Protein AF-A0A8J2H5A9-F1 (afdb_monomer_lite)

Secondary structure (DSSP, 8-state):
-HHHHHHHHHHSS------TTSTTHHHHHHHHHHTTHHHHH-HHHH--SS---HHHHHHHHHHHHHHHHHHHHHHHHHH--SGGGHHHHHHHHHHHHHHHHH-TT--SSHHHHHHHHHHHHHHHGGGG-TTSS--HHHHHHHHSTTTTTTTGGGS-HHHHHHHHHHHH-

Sequence (169 aa):
PKKYESLKIYLGISLKRPIVTRWNSTFDCISQLLTVQDKLLDNNELKLPKAFNSSDIQFLKEFVRCSKPLACAIDRLQADKSYYGVLPTLISLKYDLKNFIADEIVVDCKPLAEAIIKGVDERFQKLFDPSQLDADPFIAAISHPQFKGRWLTSFTEEEQKLVHQRFSE

InterPro domains:
  IPR012337 Ribonuclease H-like superfamily [SSF53098] (9-156)

Organism: Cotesia congregata (NCBI:txid51543)

Radius of gyration: 20.7 Å; chains: 1; bounding box: 42×36×61 Å

Foldseek 3Di:
DVLQVLVCVQQVHRQQDQDPVQPCSVLVRLVVVLVSVVVQQVCPSVVDPDGDDPVNSVVSVLVNQLCVLVSVLVVVPVVDPDLQCNLVSLLSSLVSLVVSLVDPVRDDCNVVSVVVNVVSCVVCVVVPDCPDPPNVNLLSNCPDPVRNCPSVVVDDPVSVVSSVVVNVD

pLDDT: mean 84.58, std 10.14, range [50.16, 97.06]

Structure (mmCIF, N/CA/C/O backbone):
data_AF-A0A8J2H5A9-F1
#
_entry.id   AF-A0A8J2H5A9-F1
#
loop_
_atom_site.group_PDB
_atom_site.id
_atom_site.type_symbol
_atom_site.label_atom_id
_atom_site.label_alt_id
_atom_site.label_comp_id
_atom_site.label_asym_id
_atom_site.label_entity_id
_atom_site.label_seq_id
_atom_site.pdbx_PDB_ins_code
_atom_site.Cartn_x
_atom_site.Cartn_y
_atom_site.Cartn_z
_atom_site.occupancy
_atom_site.B_iso_or_equiv
_atom_site.auth_seq_id
_atom_site.auth_comp_id
_atom_site.auth_asym_id
_atom_site.auth_atom_id
_atom_site.pdbx_PDB_model_num
ATOM 1 N N . PRO A 1 1 ? -9.240 -14.018 28.480 1.00 52.72 1 PRO A N 1
ATOM 2 C CA . PRO A 1 1 ? -10.475 -14.686 27.992 1.00 52.72 1 PRO A CA 1
ATOM 3 C C . PRO A 1 1 ? -11.717 -13.782 28.077 1.00 52.72 1 PRO A C 1
A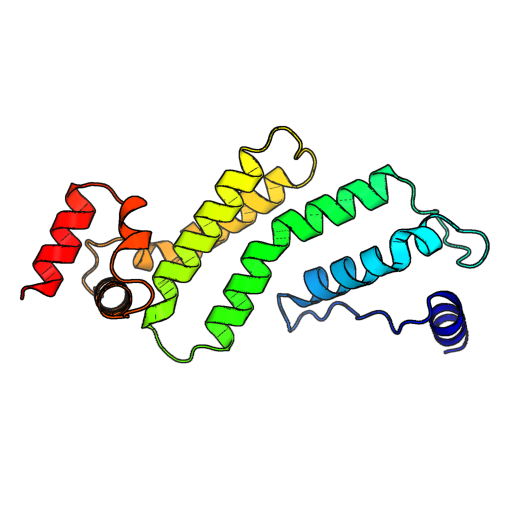TOM 5 O O . PRO A 1 1 ? -12.152 -13.304 27.038 1.00 52.72 1 PRO A O 1
ATOM 8 N N . LYS A 1 2 ? -12.191 -13.425 29.285 1.00 64.44 2 LYS A N 1
ATOM 9 C CA . LYS A 1 2 ? -13.439 -12.654 29.479 1.00 64.44 2 LYS A CA 1
ATOM 10 C C . LYS A 1 2 ? -13.484 -11.306 28.739 1.00 64.44 2 LYS A C 1
ATOM 12 O O . LYS A 1 2 ? -14.451 -11.022 28.054 1.00 64.44 2 LYS A O 1
ATOM 17 N N . LYS A 1 3 ? -12.402 -10.513 28.784 1.00 74.62 3 LYS A N 1
ATOM 18 C CA . LYS A 1 3 ? -12.337 -9.210 28.085 1.00 74.62 3 LYS A CA 1
ATOM 19 C C . LYS A 1 3 ? -12.454 -9.320 26.559 1.00 74.62 3 LYS A C 1
ATOM 21 O O . LYS A 1 3 ? -13.048 -8.454 25.936 1.00 74.62 3 LYS A O 1
ATOM 26 N N . TYR A 1 4 ? -11.886 -10.368 25.958 1.00 77.56 4 TYR A N 1
ATOM 27 C CA . TYR A 1 4 ? -11.934 -10.566 24.505 1.00 77.56 4 TYR A CA 1
ATOM 28 C C . TYR A 1 4 ? -13.331 -10.989 24.040 1.00 77.56 4 TYR A C 1
ATOM 30 O O . TYR A 1 4 ? -13.800 -10.513 23.014 1.00 77.56 4 TYR A O 1
ATOM 38 N N . GLU A 1 5 ? -14.012 -11.836 24.811 1.00 81.56 5 GLU A N 1
ATOM 39 C CA . GLU A 1 5 ? -15.396 -12.227 24.529 1.00 81.56 5 GLU A CA 1
ATOM 40 C C . GLU A 1 5 ? -16.353 -11.042 24.667 1.00 81.56 5 GLU A C 1
ATOM 42 O O . GLU A 1 5 ? -17.144 -10.806 23.760 1.00 81.56 5 GLU A O 1
ATOM 47 N N . SER A 1 6 ? -16.219 -10.236 25.727 1.00 81.69 6 SER A N 1
ATOM 48 C CA . SER A 1 6 ? -16.986 -8.991 25.878 1.00 81.69 6 SER A CA 1
ATOM 49 C C . SER A 1 6 ? -16.751 -8.030 24.710 1.00 81.69 6 SER A C 1
ATOM 51 O O . SER A 1 6 ? -17.704 -7.492 24.154 1.00 81.69 6 SER A O 1
ATOM 53 N N . LEU A 1 7 ? -15.494 -7.871 24.281 1.00 83.06 7 LEU A N 1
ATOM 54 C CA . LEU A 1 7 ? -15.140 -7.044 23.127 1.00 83.06 7 LEU A CA 1
ATOM 55 C C . LEU A 1 7 ? -15.763 -7.579 21.829 1.00 83.06 7 LEU A C 1
ATOM 57 O O . LEU A 1 7 ? -16.298 -6.812 21.036 1.00 83.06 7 LEU A O 1
ATOM 61 N N . LYS A 1 8 ? -15.721 -8.898 21.614 1.00 85.75 8 LYS A N 1
ATOM 62 C CA . LYS A 1 8 ? -16.319 -9.553 20.444 1.00 85.75 8 LYS A CA 1
ATOM 63 C C . LYS A 1 8 ? -17.838 -9.372 20.412 1.00 85.75 8 LYS A C 1
ATOM 65 O O . LYS A 1 8 ? -18.381 -9.116 19.343 1.00 85.75 8 LYS A O 1
ATOM 70 N N . ILE A 1 9 ? -18.508 -9.484 21.562 1.00 85.50 9 ILE A N 1
ATOM 71 C CA . ILE A 1 9 ? -19.954 -9.253 21.695 1.00 85.50 9 ILE A CA 1
ATOM 72 C C . ILE A 1 9 ? -20.289 -7.801 21.348 1.00 85.50 9 ILE A C 1
ATOM 74 O O . ILE A 1 9 ? -21.148 -7.560 20.506 1.00 85.50 9 ILE A O 1
ATOM 78 N N . TYR A 1 10 ? -19.571 -6.842 21.936 1.00 85.25 10 TYR A N 1
ATOM 79 C CA . TYR A 1 10 ? -19.812 -5.420 21.702 1.00 85.25 10 TYR A CA 1
ATOM 80 C C . TYR A 1 10 ? -19.548 -5.010 20.245 1.00 85.25 10 TYR A C 1
ATOM 82 O O . TYR A 1 10 ? -20.386 -4.381 19.593 1.00 85.25 10 TYR A O 1
ATOM 90 N N . LEU A 1 11 ? -18.405 -5.411 19.682 1.00 85.25 11 LEU A N 1
ATOM 91 C CA . LEU A 1 11 ? -18.038 -5.063 18.309 1.00 85.25 11 LEU A CA 1
ATOM 92 C C . LEU A 1 11 ? -18.872 -5.828 17.273 1.00 85.25 11 LEU A C 1
ATOM 94 O O . LEU A 1 11 ? -19.095 -5.310 16.181 1.00 85.25 11 LEU A O 1
ATOM 98 N N . GLY A 1 12 ? -19.389 -7.011 17.615 1.00 85.62 12 GLY A N 1
ATOM 99 C CA . GLY A 1 12 ? -20.111 -7.896 16.694 1.00 85.62 12 GLY A CA 1
ATOM 100 C C . GLY A 1 12 ? -19.193 -8.618 15.702 1.00 85.62 12 GLY A C 1
ATOM 101 O O . GLY A 1 12 ? -19.667 -9.336 14.826 1.00 85.62 12 GLY A O 1
ATOM 102 N N . ILE A 1 13 ? -17.876 -8.447 15.838 1.00 87.00 13 ILE A N 1
ATOM 103 C CA . ILE A 1 13 ? -16.857 -9.035 14.971 1.00 87.00 13 ILE A CA 1
ATOM 104 C C . ILE A 1 13 ? -15.695 -9.580 15.797 1.00 87.00 13 ILE A C 1
ATOM 106 O O . ILE A 1 13 ? -15.375 -9.091 16.881 1.00 87.00 13 ILE A O 1
ATOM 110 N N . SER A 1 14 ? -15.019 -10.592 15.255 1.00 87.88 14 SER A N 1
ATOM 111 C CA . SER A 1 14 ? -13.714 -11.005 15.763 1.00 87.88 14 SER A CA 1
ATOM 112 C C . SER A 1 14 ? -12.636 -10.161 15.097 1.00 87.88 14 SER A C 1
ATOM 114 O O . SER A 1 14 ? -12.380 -10.335 13.904 1.00 87.88 14 SER A O 1
ATOM 116 N N . LEU A 1 15 ? -11.997 -9.280 15.869 1.00 85.81 15 LEU A N 1
ATOM 117 C CA . LEU A 1 15 ? -10.865 -8.497 15.380 1.00 85.81 15 LEU A CA 1
ATOM 118 C C . LEU A 1 15 ? -9.716 -9.418 14.948 1.00 85.81 15 LEU A C 1
ATOM 120 O O . LEU A 1 15 ? -9.271 -10.286 15.710 1.00 85.81 15 LEU A O 1
ATOM 124 N N . LYS A 1 16 ? -9.234 -9.203 13.725 1.00 87.12 16 LYS A N 1
ATOM 125 C CA . LYS A 1 16 ? -7.987 -9.748 13.202 1.00 87.12 16 LYS A CA 1
ATOM 126 C C . LYS A 1 16 ? -6.842 -9.233 14.067 1.00 87.12 16 LYS A C 1
ATOM 128 O O . LYS A 1 16 ? -6.886 -8.122 14.590 1.00 87.12 16 LYS A O 1
ATOM 133 N N . ARG A 1 17 ? -5.810 -10.056 14.224 1.00 85.81 17 ARG A N 1
ATOM 134 C CA . ARG A 1 17 ? -4.586 -9.667 14.924 1.00 85.81 17 ARG A CA 1
ATOM 135 C C . ARG A 1 17 ? -3.462 -9.525 13.908 1.00 85.81 17 ARG A C 1
ATOM 137 O O . ARG A 1 17 ? -3.358 -10.393 13.038 1.00 85.81 17 ARG A O 1
ATOM 144 N N . PRO A 1 18 ? -2.630 -8.478 14.013 1.00 84.94 18 PRO A N 1
ATOM 145 C CA . PRO A 1 18 ? -1.435 -8.398 13.195 1.00 84.94 18 PRO A CA 1
ATOM 146 C C . PRO A 1 18 ? -0.535 -9.593 13.530 1.00 84.94 18 PRO A C 1
ATOM 148 O O . PRO A 1 18 ? -0.362 -9.951 14.698 1.00 84.94 18 PRO A O 1
ATOM 151 N N . ILE A 1 19 ? 0.007 -10.227 12.496 1.00 85.50 19 ILE A N 1
ATOM 152 C CA . ILE A 1 19 ? 0.942 -11.346 12.605 1.00 85.50 19 ILE A CA 1
ATOM 153 C C . ILE A 1 19 ? 2.217 -10.992 11.845 1.00 85.50 19 ILE A C 1
ATOM 155 O O . ILE A 1 19 ? 2.182 -10.605 10.680 1.00 85.50 19 ILE A O 1
ATOM 159 N N . VAL A 1 20 ? 3.365 -11.151 12.501 1.00 74.12 20 VAL A N 1
ATOM 160 C CA . VAL A 1 20 ? 4.670 -10.750 11.943 1.00 74.12 20 VAL A CA 1
ATOM 161 C C . VAL A 1 20 ? 4.992 -11.505 10.646 1.00 74.12 20 VAL A C 1
ATOM 163 O O . VAL A 1 20 ? 5.621 -10.968 9.742 1.00 74.12 20 VAL A O 1
ATOM 166 N N . THR A 1 21 ? 4.511 -12.743 10.523 1.00 73.38 21 THR A N 1
ATOM 167 C CA . THR A 1 21 ? 4.784 -13.628 9.384 1.00 73.38 21 THR A CA 1
ATOM 168 C C . THR A 1 21 ? 3.986 -13.298 8.123 1.00 73.38 21 THR A C 1
ATOM 170 O O . THR A 1 21 ? 4.291 -13.842 7.065 1.00 73.38 21 THR A O 1
ATOM 173 N N . ARG A 1 22 ? 2.982 -12.411 8.195 1.00 78.25 22 ARG A N 1
ATOM 174 C CA . ARG A 1 22 ? 2.165 -12.015 7.040 1.00 78.25 22 ARG A CA 1
ATOM 175 C C . ARG A 1 22 ? 2.184 -10.499 6.889 1.00 78.25 22 ARG A C 1
ATOM 177 O O . ARG A 1 22 ? 1.581 -9.776 7.681 1.00 78.25 22 ARG A O 1
ATOM 184 N N . TRP A 1 23 ? 2.871 -10.026 5.855 1.00 74.88 23 TRP A N 1
ATOM 185 C CA . TRP A 1 23 ? 3.206 -8.610 5.676 1.00 74.88 23 TRP A CA 1
ATOM 186 C C . TRP A 1 23 ? 1.987 -7.686 5.526 1.00 74.88 23 TRP A C 1
ATOM 188 O O . TRP A 1 23 ? 2.058 -6.531 5.933 1.00 74.88 23 TRP A O 1
ATOM 198 N N . ASN A 1 24 ? 0.848 -8.182 5.025 1.00 85.94 24 ASN A N 1
ATOM 199 C CA . ASN A 1 24 ? -0.401 -7.411 4.933 1.00 85.94 24 ASN A CA 1
ATOM 200 C C . ASN A 1 24 ? -1.315 -7.521 6.171 1.00 85.94 24 ASN A C 1
ATOM 202 O O . ASN A 1 24 ? -2.393 -6.930 6.189 1.00 85.94 24 ASN A O 1
ATOM 206 N N . SER A 1 25 ? -0.895 -8.209 7.239 1.00 89.38 25 SER A N 1
ATOM 207 C CA . SER A 1 25 ? -1.748 -8.446 8.415 1.00 89.38 25 SER A CA 1
ATOM 208 C C . SER A 1 25 ? -2.116 -7.176 9.193 1.00 89.38 25 SER A C 1
ATOM 210 O O . SER A 1 25 ? -3.220 -7.079 9.729 1.00 89.38 25 SER A O 1
ATOM 212 N N . THR A 1 26 ? -1.223 -6.182 9.243 1.00 90.81 26 THR A N 1
ATOM 213 C CA . THR A 1 26 ? -1.518 -4.885 9.869 1.00 90.81 26 THR A CA 1
ATOM 214 C C . THR A 1 26 ? -2.567 -4.124 9.062 1.00 90.81 26 THR A C 1
ATOM 216 O O . THR A 1 26 ? -3.537 -3.641 9.639 1.00 90.81 26 THR A O 1
ATOM 219 N N . PHE A 1 27 ? -2.429 -4.084 7.732 1.00 92.81 27 PHE A N 1
ATOM 220 C CA . PHE A 1 27 ? -3.438 -3.511 6.834 1.00 92.81 27 PHE A CA 1
ATOM 221 C C . PHE A 1 27 ? -4.804 -4.177 7.037 1.00 92.81 27 PHE A C 1
ATOM 223 O O . PHE A 1 27 ? -5.807 -3.490 7.216 1.00 92.81 27 PHE A O 1
ATOM 230 N N . ASP A 1 28 ? -4.834 -5.508 7.088 1.00 92.25 28 ASP A N 1
ATOM 231 C CA . ASP A 1 28 ? -6.036 -6.300 7.342 1.00 92.25 28 ASP A CA 1
ATOM 232 C C . ASP A 1 28 ? -6.712 -5.952 8.676 1.00 92.25 28 ASP A C 1
ATOM 234 O O . ASP A 1 28 ? -7.936 -5.820 8.752 1.00 92.25 28 ASP A O 1
ATOM 238 N N . CYS A 1 29 ? -5.907 -5.822 9.733 1.00 93.19 29 CYS A N 1
ATOM 239 C CA . CYS A 1 29 ? -6.361 -5.492 11.078 1.00 93.19 29 CYS A CA 1
ATOM 240 C C . CYS A 1 29 ? -6.986 -4.095 11.125 1.00 93.19 29 CYS A C 1
ATOM 242 O O . CYS A 1 29 ? -8.121 -3.947 11.578 1.00 93.19 29 CYS A O 1
ATOM 244 N N . ILE A 1 30 ? -6.281 -3.080 10.618 1.00 93.94 30 ILE A N 1
ATOM 245 C CA . ILE A 1 30 ? -6.773 -1.697 10.641 1.00 93.94 30 ILE A CA 1
ATOM 246 C C . ILE A 1 30 ? -7.974 -1.516 9.707 1.00 93.94 30 ILE A C 1
ATOM 248 O O . ILE A 1 30 ? -8.945 -0.863 10.081 1.00 93.94 30 ILE A O 1
ATOM 252 N N . SER A 1 31 ? -7.972 -2.155 8.535 1.00 94.50 31 SER A N 1
ATOM 253 C CA . SER A 1 31 ? -9.120 -2.125 7.618 1.00 94.50 31 SER A CA 1
ATOM 254 C C . SER A 1 31 ? -10.377 -2.685 8.277 1.00 94.50 31 SER A C 1
ATOM 256 O O . SER A 1 31 ? -11.453 -2.108 8.147 1.00 94.50 31 SER A O 1
ATOM 258 N N . GLN A 1 32 ? -10.249 -3.783 9.029 1.00 93.88 32 GLN A N 1
ATOM 259 C CA . GLN A 1 32 ? -11.374 -4.333 9.776 1.00 93.88 32 GLN A CA 1
ATOM 260 C C . GLN A 1 32 ? -11.778 -3.426 10.943 1.00 93.88 32 GLN A C 1
ATOM 262 O O . GLN A 1 32 ? -12.967 -3.249 11.194 1.00 93.88 32 GLN A O 1
ATOM 267 N N . LEU A 1 33 ? -10.813 -2.825 11.637 1.00 92.06 33 LEU A N 1
ATOM 268 C CA . LEU A 1 33 ? -11.074 -1.901 12.736 1.00 92.06 33 LEU A CA 1
ATOM 269 C C . LEU A 1 33 ? -11.933 -0.708 12.280 1.00 92.06 33 LEU A C 1
ATOM 271 O O . LEU A 1 33 ? -12.897 -0.349 12.951 1.00 92.06 33 LEU A O 1
ATOM 275 N N . LEU A 1 34 ? -11.667 -0.166 11.090 1.00 94.25 34 LEU A N 1
ATOM 276 C CA . LEU A 1 34 ? -12.458 0.923 10.509 1.00 94.25 34 LEU A CA 1
ATOM 277 C C . LEU A 1 34 ? -13.915 0.544 10.197 1.00 94.25 34 LEU A C 1
ATOM 279 O O . LEU A 1 34 ? -14.767 1.428 10.169 1.00 94.25 34 LEU A O 1
ATOM 283 N N . THR A 1 35 ? -14.243 -0.744 10.023 1.00 93.88 35 THR A N 1
ATOM 284 C CA . THR A 1 35 ? -15.644 -1.182 9.821 1.00 93.88 35 THR A CA 1
ATOM 285 C C . THR A 1 35 ? -16.521 -0.978 11.055 1.00 93.88 35 THR A C 1
ATOM 287 O O . THR A 1 35 ? -17.742 -0.944 10.944 1.00 93.88 35 THR A O 1
ATOM 290 N N . VAL A 1 36 ? -15.901 -0.822 12.228 1.00 91.56 36 VAL A N 1
ATOM 291 C CA . VAL A 1 36 ? -16.572 -0.586 13.511 1.00 91.56 36 VAL A CA 1
ATOM 292 C C . VAL A 1 36 ? -16.187 0.767 14.115 1.00 91.56 36 VAL A C 1
ATOM 294 O O . VAL A 1 36 ? -16.306 0.943 15.324 1.00 91.56 36 VAL A O 1
ATOM 297 N N . GLN A 1 37 ? -15.741 1.728 13.293 1.00 90.06 37 GLN A N 1
ATOM 298 C CA . GLN A 1 37 ? -15.254 3.045 13.739 1.00 90.06 37 GLN A CA 1
ATOM 299 C C . GLN A 1 37 ? -16.217 3.772 14.696 1.00 90.06 37 GLN A C 1
ATOM 301 O O . GLN A 1 37 ? -15.762 4.367 15.667 1.00 90.06 37 GLN A O 1
ATOM 306 N N . ASP A 1 38 ? -17.532 3.660 14.490 1.00 89.00 38 ASP A N 1
ATOM 307 C CA . ASP A 1 38 ? -18.533 4.345 15.319 1.00 89.00 38 ASP A CA 1
ATOM 308 C C . ASP A 1 38 ? -18.510 3.819 16.761 1.00 89.00 38 ASP A C 1
ATOM 310 O O . ASP A 1 38 ? -18.582 4.581 17.722 1.00 89.00 38 ASP A O 1
ATOM 314 N N . LYS A 1 39 ? -18.297 2.508 16.916 1.00 87.19 39 LYS A N 1
ATOM 315 C CA . LYS A 1 39 ? -18.151 1.850 18.219 1.00 87.19 39 LYS A CA 1
ATOM 316 C C . LYS A 1 39 ? -16.807 2.134 18.882 1.00 87.19 39 LYS A C 1
ATOM 318 O O . LYS A 1 39 ? -16.692 1.928 20.083 1.00 87.19 39 LYS A O 1
ATOM 323 N N . LEU A 1 40 ? -15.789 2.532 18.112 1.00 85.19 40 LEU A N 1
ATOM 324 C CA . LEU A 1 40 ? -14.471 2.912 18.638 1.00 85.19 40 LEU A CA 1
ATOM 325 C C . LEU A 1 40 ? -14.467 4.337 19.183 1.00 85.19 40 LEU A C 1
ATOM 327 O O . LEU A 1 40 ? -13.764 4.609 20.155 1.00 85.19 40 LEU A O 1
ATOM 331 N N . LEU A 1 41 ? -15.246 5.222 18.557 1.00 86.69 41 LEU A N 1
ATOM 332 C CA . LEU A 1 41 ? -15.491 6.575 19.052 1.00 86.69 41 LEU A CA 1
ATOM 333 C C . LEU A 1 41 ? -16.315 6.550 20.350 1.00 86.69 41 LEU A C 1
ATOM 335 O O . LEU A 1 41 ? -16.113 7.393 21.223 1.00 86.69 41 LEU A O 1
ATOM 339 N N . ASP A 1 42 ? -17.192 5.554 20.518 1.00 85.06 42 ASP A N 1
ATOM 340 C CA . ASP A 1 42 ? -17.898 5.311 21.778 1.00 85.06 42 ASP A CA 1
ATOM 341 C C . ASP A 1 42 ? -17.042 4.510 22.778 1.00 85.06 42 ASP A C 1
ATOM 343 O O . ASP A 1 42 ? -16.967 3.277 22.759 1.00 85.06 42 ASP A O 1
ATOM 347 N N . ASN A 1 43 ? -16.395 5.228 23.698 1.00 78.06 43 ASN A N 1
ATOM 348 C CA . ASN A 1 43 ? -15.543 4.620 24.719 1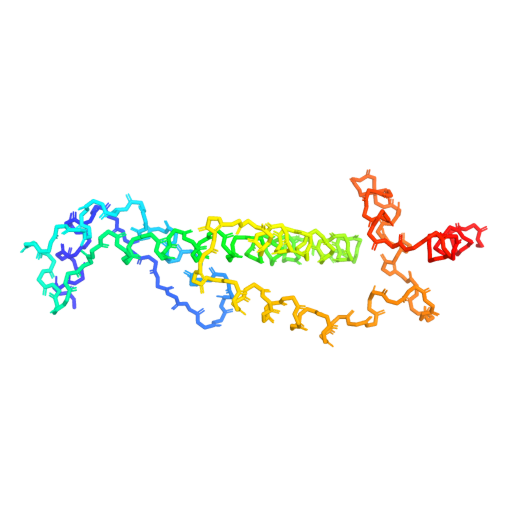.00 78.06 43 ASN A CA 1
ATOM 349 C C . ASN A 1 43 ? -16.301 4.107 25.960 1.00 78.06 43 ASN A C 1
ATOM 351 O O . ASN A 1 43 ? -15.667 3.545 26.858 1.00 78.06 43 ASN A O 1
ATOM 355 N N . ASN A 1 44 ? -17.623 4.285 26.049 1.00 80.19 44 ASN A N 1
ATOM 356 C CA . ASN A 1 44 ? -18.380 3.927 27.255 1.00 80.19 44 ASN A CA 1
ATOM 357 C C . ASN A 1 44 ? -18.315 2.420 27.548 1.00 80.19 44 ASN A C 1
ATOM 359 O O . ASN A 1 44 ? -18.100 2.002 28.689 1.00 80.19 44 ASN A O 1
ATOM 363 N N . GLU A 1 45 ? -18.422 1.609 26.497 1.00 77.12 45 GLU A N 1
ATOM 364 C CA . GLU A 1 45 ? -18.391 0.147 26.583 1.00 77.12 45 GLU A CA 1
ATOM 365 C C . GLU A 1 45 ? -16.965 -0.418 26.512 1.00 77.12 45 GLU A C 1
ATOM 367 O O . GLU A 1 45 ? -16.635 -1.395 27.189 1.00 77.12 45 GLU A O 1
ATOM 372 N N . LEU A 1 46 ? -16.080 0.212 25.728 1.00 76.56 46 LEU A N 1
ATOM 373 C CA . LEU A 1 46 ? -14.712 -0.277 25.526 1.00 76.56 46 LEU A CA 1
ATOM 374 C C . LEU A 1 46 ? -13.786 0.013 26.711 1.00 76.56 46 LEU A C 1
ATOM 376 O O . LEU A 1 46 ? -12.833 -0.742 26.930 1.00 76.56 46 LEU A O 1
ATOM 380 N N . LYS A 1 47 ? -14.058 1.082 27.475 1.00 80.88 47 LYS A N 1
ATOM 381 C CA . LYS A 1 47 ? -13.260 1.517 28.633 1.00 80.88 47 LYS A CA 1
ATOM 382 C C . LYS A 1 47 ? -11.760 1.558 28.318 1.00 80.88 47 LYS A C 1
ATOM 384 O O . LYS A 1 47 ? -10.929 1.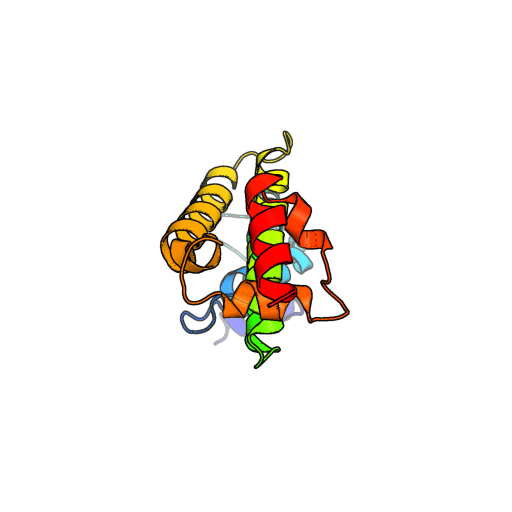123 29.121 1.00 80.88 47 LYS A O 1
ATOM 389 N N . LEU A 1 48 ? -11.411 2.033 27.122 1.00 80.69 48 LEU A N 1
ATOM 390 C CA . LEU A 1 48 ? -10.023 2.196 26.714 1.00 80.69 48 LEU A CA 1
ATOM 391 C C . LEU A 1 48 ? -9.376 3.282 27.579 1.00 80.69 48 LEU A C 1
ATOM 393 O O . LEU A 1 48 ? -10.024 4.297 27.853 1.00 80.69 48 LEU A O 1
ATOM 397 N N . PRO A 1 49 ? -8.091 3.123 27.952 1.00 81.81 49 PRO A N 1
ATOM 398 C CA . PRO A 1 49 ? -7.343 4.160 28.664 1.00 81.81 49 PRO A CA 1
ATOM 399 C C . PRO A 1 49 ? -7.355 5.511 27.938 1.00 81.81 49 PRO A C 1
ATOM 401 O O . PRO A 1 49 ? -7.312 6.559 28.573 1.00 81.81 49 PRO A O 1
ATOM 404 N N . LYS A 1 50 ? -7.432 5.474 26.603 1.00 82.56 50 LYS A N 1
ATOM 405 C CA . LYS A 1 50 ? -7.613 6.631 25.733 1.00 82.56 50 LYS A CA 1
ATOM 406 C C . LYS A 1 50 ? -8.674 6.289 24.690 1.00 82.56 50 LYS A C 1
ATOM 408 O O . LYS A 1 50 ? -8.514 5.312 23.960 1.00 82.56 50 LYS A O 1
ATOM 413 N N . ALA A 1 51 ? -9.747 7.074 24.653 1.00 82.94 51 ALA A N 1
ATOM 414 C CA . ALA A 1 51 ? -10.771 6.970 23.621 1.00 82.94 51 ALA A CA 1
ATOM 415 C C . ALA A 1 51 ? -10.187 7.353 22.256 1.00 82.94 51 ALA A C 1
ATOM 417 O O . ALA A 1 51 ? -9.367 8.274 22.180 1.00 82.94 51 ALA A O 1
ATOM 418 N N . PHE A 1 52 ? -10.639 6.684 21.195 1.00 89.25 52 PHE A N 1
ATOM 419 C CA . PHE A 1 52 ? -10.383 7.167 19.844 1.00 89.25 52 PHE A CA 1
ATOM 420 C C . PHE A 1 52 ? -11.156 8.464 19.628 1.00 89.25 52 PHE A C 1
ATOM 422 O O . PHE A 1 52 ? -12.312 8.589 20.031 1.00 89.25 52 PHE A O 1
ATOM 429 N N . ASN A 1 53 ? -10.518 9.424 18.975 1.00 90.94 53 ASN A N 1
ATOM 430 C CA . ASN A 1 53 ? -11.173 10.632 18.489 1.00 90.94 53 ASN A CA 1
ATOM 431 C C . ASN A 1 53 ? -11.239 10.632 16.954 1.00 90.94 53 ASN A C 1
ATOM 433 O O . ASN A 1 53 ? -10.679 9.764 16.281 1.00 90.94 53 ASN A O 1
ATOM 437 N N . SER A 1 54 ? -11.924 11.626 16.388 1.00 91.81 54 SER A N 1
ATOM 438 C CA . SER A 1 54 ? -12.087 11.758 14.938 1.00 91.81 54 SER A CA 1
ATOM 439 C C . SER A 1 54 ? -10.757 11.847 14.185 1.00 91.81 54 SER A C 1
ATOM 441 O O . SER A 1 54 ? -10.656 11.306 13.085 1.00 91.81 54 SER A O 1
ATOM 443 N N . SER A 1 55 ? -9.733 12.473 14.772 1.00 92.38 55 SER A N 1
ATOM 444 C CA . SER A 1 55 ? -8.398 12.567 14.174 1.00 92.38 55 SER A CA 1
ATOM 445 C C . SER A 1 55 ? -7.693 11.213 14.155 1.00 92.38 55 SER A C 1
ATOM 447 O O . SER A 1 55 ? -7.093 10.863 13.145 1.00 92.38 55 SER A O 1
ATOM 449 N N . ASP A 1 56 ? -7.829 10.404 15.212 1.00 93.50 56 ASP A N 1
ATOM 450 C CA . ASP A 1 56 ? -7.287 9.040 15.222 1.00 93.50 56 ASP A CA 1
ATOM 451 C C . ASP A 1 56 ? -7.939 8.193 14.114 1.00 93.50 56 ASP A C 1
ATOM 453 O O . ASP A 1 56 ? -7.258 7.479 13.382 1.00 93.50 56 ASP A O 1
ATOM 457 N N . ILE A 1 57 ? -9.264 8.296 13.942 1.00 94.50 57 ILE A N 1
ATOM 458 C CA . ILE A 1 57 ? -9.981 7.585 12.872 1.00 94.50 57 ILE A CA 1
ATOM 459 C C . ILE A 1 57 ? -9.547 8.078 11.487 1.00 94.50 57 ILE A C 1
ATOM 461 O O . ILE A 1 57 ? -9.383 7.265 10.573 1.00 94.50 57 ILE A O 1
ATOM 465 N N . GLN A 1 58 ? -9.344 9.385 11.322 1.00 94.00 58 GLN A N 1
ATOM 466 C CA . GLN A 1 58 ? -8.859 9.961 10.070 1.00 94.00 58 GLN A CA 1
ATOM 467 C C . GLN A 1 58 ? -7.457 9.446 9.723 1.00 94.00 58 GLN A C 1
ATOM 469 O O . GLN A 1 58 ? -7.248 8.980 8.602 1.00 94.00 58 GLN A O 1
ATOM 474 N N . PHE A 1 59 ? -6.545 9.417 10.697 1.00 95.12 59 PHE A N 1
ATOM 475 C CA . PHE A 1 59 ? -5.217 8.829 10.537 1.00 95.12 59 PHE A CA 1
ATOM 476 C C . PHE A 1 59 ? -5.295 7.357 10.109 1.00 95.12 59 PHE A C 1
ATOM 478 O O . PHE A 1 59 ? -4.629 6.941 9.163 1.00 95.12 59 PHE A O 1
ATOM 485 N N . LEU A 1 60 ? -6.148 6.549 10.752 1.00 95.50 60 LEU A N 1
ATOM 486 C CA . LEU A 1 60 ? -6.304 5.134 10.395 1.00 95.50 60 LEU A CA 1
ATOM 487 C C . LEU A 1 60 ? -6.840 4.944 8.966 1.00 95.50 60 LEU A C 1
ATOM 489 O O . LEU A 1 60 ? -6.402 4.027 8.266 1.00 95.50 60 LEU A O 1
ATOM 493 N N . LYS A 1 61 ? -7.762 5.803 8.510 1.00 95.00 61 LYS A N 1
ATOM 494 C CA . LYS A 1 61 ? -8.244 5.807 7.116 1.00 95.00 61 LYS A CA 1
ATOM 495 C C . LYS A 1 61 ? -7.122 6.137 6.143 1.00 95.00 61 LYS A C 1
ATOM 497 O O . LYS A 1 61 ? -6.979 5.463 5.122 1.00 95.00 61 LYS A O 1
ATOM 502 N N . GLU A 1 62 ? -6.324 7.144 6.472 1.00 95.81 62 GLU A N 1
ATOM 503 C CA . GLU A 1 62 ? -5.177 7.540 5.669 1.00 95.81 62 GLU A CA 1
ATOM 504 C C . GLU A 1 62 ? -4.130 6.416 5.596 1.00 95.81 62 GLU A C 1
ATOM 506 O O . GLU A 1 62 ? -3.684 6.061 4.503 1.00 95.81 62 GLU A O 1
ATOM 511 N N . PHE A 1 63 ? -3.836 5.760 6.723 1.00 95.81 63 PHE A N 1
ATOM 512 C CA . PHE A 1 63 ? -2.958 4.592 6.783 1.00 95.81 63 PHE A CA 1
ATOM 513 C C . PHE A 1 63 ? -3.449 3.460 5.876 1.00 95.81 63 PHE A C 1
ATOM 515 O O . PHE A 1 63 ? -2.666 2.904 5.104 1.00 95.81 63 PHE A O 1
ATOM 522 N N . VAL A 1 64 ? -4.739 3.110 5.937 1.00 95.75 64 VAL A N 1
ATOM 523 C CA . VAL A 1 64 ? -5.323 2.054 5.090 1.00 95.75 64 VAL A CA 1
ATOM 524 C C . VAL A 1 64 ? -5.222 2.424 3.616 1.00 95.75 64 VAL A C 1
ATOM 526 O O . VAL A 1 64 ? -4.870 1.576 2.798 1.00 95.75 64 VAL A O 1
ATOM 529 N N . ARG A 1 65 ? -5.464 3.690 3.263 1.00 95.56 65 ARG A N 1
ATOM 530 C CA . ARG A 1 65 ? -5.301 4.180 1.891 1.00 95.56 65 ARG A CA 1
ATOM 531 C C . ARG A 1 65 ? -3.844 4.077 1.417 1.00 95.56 65 ARG A C 1
ATOM 533 O O . ARG A 1 65 ? -3.627 3.601 0.307 1.00 95.56 65 ARG A O 1
ATOM 540 N N . CYS A 1 66 ? -2.876 4.451 2.257 1.00 96.00 66 CYS A N 1
ATOM 541 C CA . CYS A 1 66 ? -1.437 4.367 1.974 1.00 96.00 66 CYS A CA 1
ATOM 542 C C . CYS A 1 66 ? -0.953 2.919 1.793 1.00 96.00 66 CYS A C 1
ATOM 544 O O . CYS A 1 66 ? -0.209 2.601 0.870 1.00 96.00 66 CYS A O 1
ATOM 546 N N . SER A 1 67 ? -1.392 2.017 2.671 1.00 94.44 67 SER A N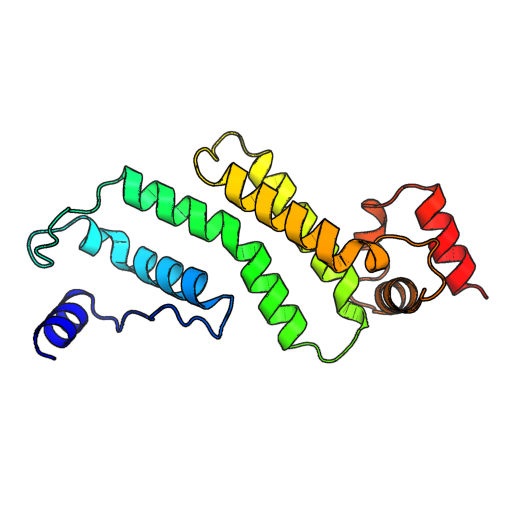 1
ATOM 547 C CA . SER A 1 67 ? -0.912 0.630 2.711 1.00 94.44 67 SER A CA 1
ATOM 548 C C . SER A 1 67 ? -1.642 -0.309 1.744 1.00 94.44 67 SER A C 1
ATOM 550 O O . SER A 1 67 ? -1.118 -1.379 1.421 1.00 94.44 67 SER A O 1
ATOM 552 N N . LYS A 1 68 ? -2.813 0.085 1.225 1.00 95.00 68 LYS A N 1
ATOM 553 C CA . LYS A 1 68 ? -3.608 -0.721 0.286 1.00 95.00 68 LYS A CA 1
ATOM 554 C C . LYS A 1 68 ? -2.854 -1.112 -0.995 1.00 95.00 68 LYS A C 1
ATOM 556 O O . LYS A 1 68 ? -2.869 -2.304 -1.302 1.00 95.00 68 LYS A O 1
ATOM 561 N N . PRO A 1 69 ? -2.180 -0.201 -1.732 1.00 95.38 69 PRO A N 1
ATOM 562 C CA . PRO A 1 69 ? -1.418 -0.579 -2.923 1.00 95.38 69 PRO A CA 1
ATOM 563 C C . PRO A 1 69 ? -0.374 -1.660 -2.632 1.00 95.38 69 PRO A C 1
ATOM 565 O O . PRO A 1 69 ? -0.261 -2.629 -3.382 1.00 95.38 69 PRO A O 1
ATOM 568 N N . LEU A 1 70 ? 0.333 -1.547 -1.501 1.00 94.69 70 LEU A N 1
ATOM 569 C CA . LEU A 1 70 ? 1.330 -2.531 -1.081 1.00 94.69 70 LEU A CA 1
ATOM 570 C C . LEU A 1 70 ? 0.689 -3.883 -0.745 1.00 94.69 70 LEU A C 1
ATOM 572 O O . LEU A 1 70 ? 1.179 -4.916 -1.196 1.00 94.69 70 LEU A O 1
ATOM 576 N N . ALA A 1 71 ? -0.415 -3.890 0.007 1.00 93.12 71 ALA A N 1
ATOM 577 C CA . ALA A 1 71 ? -1.137 -5.118 0.334 1.00 93.12 71 ALA A CA 1
ATOM 578 C C . ALA A 1 71 ? -1.621 -5.844 -0.934 1.00 93.12 71 ALA A C 1
ATOM 580 O O . ALA A 1 71 ? -1.376 -7.040 -1.084 1.00 93.12 71 ALA A O 1
ATOM 581 N N . CYS A 1 72 ? -2.216 -5.110 -1.881 1.00 91.50 72 CYS A N 1
ATOM 582 C CA . CYS A 1 72 ? -2.655 -5.663 -3.161 1.00 91.50 72 CYS A CA 1
ATOM 583 C C . CYS A 1 72 ? -1.484 -6.170 -4.016 1.00 91.50 72 CYS A C 1
ATOM 585 O O . CYS A 1 72 ? -1.608 -7.213 -4.654 1.00 91.50 72 CYS A O 1
ATOM 587 N N . ALA A 1 73 ? -0.352 -5.460 -4.036 1.00 91.94 73 ALA A N 1
ATOM 588 C CA . ALA A 1 73 ? 0.847 -5.903 -4.740 1.00 91.94 73 ALA A CA 1
ATOM 589 C C . ALA A 1 73 ? 1.375 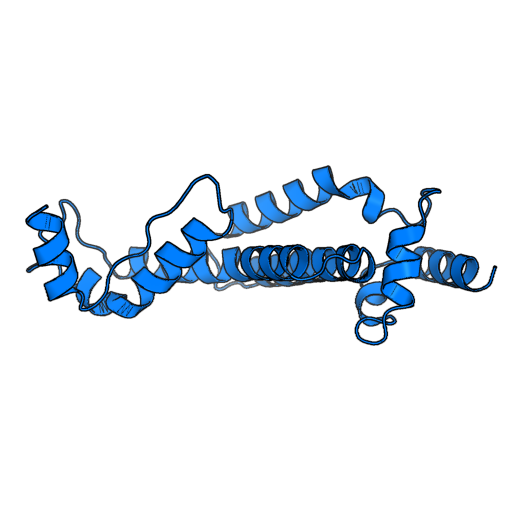-7.224 -4.163 1.00 91.94 73 ALA A C 1
ATOM 591 O O . ALA A 1 73 ? 1.645 -8.154 -4.919 1.00 91.94 73 ALA A O 1
ATOM 592 N N . ILE A 1 74 ? 1.450 -7.340 -2.834 1.00 90.62 74 ILE A N 1
ATOM 593 C CA . ILE A 1 74 ? 1.859 -8.576 -2.155 1.00 90.62 74 ILE A CA 1
ATOM 594 C C . ILE A 1 74 ? 0.912 -9.725 -2.509 1.00 90.62 74 ILE A C 1
ATOM 596 O O . ILE A 1 74 ? 1.386 -10.783 -2.912 1.00 90.62 74 ILE A O 1
ATOM 600 N N . ASP A 1 75 ? -0.405 -9.523 -2.415 1.00 89.50 75 ASP A N 1
ATOM 601 C CA . ASP A 1 75 ? -1.380 -10.574 -2.730 1.00 89.50 75 ASP A CA 1
ATOM 602 C C . ASP A 1 75 ? -1.277 -11.026 -4.198 1.00 89.50 75 ASP A C 1
ATOM 604 O O . ASP A 1 75 ? -1.315 -12.223 -4.477 1.00 89.50 75 ASP A O 1
ATOM 608 N N . ARG A 1 76 ? -1.077 -10.093 -5.142 1.00 88.06 76 ARG A N 1
ATOM 609 C CA . ARG A 1 76 ? -0.868 -10.418 -6.565 1.00 88.06 76 ARG A CA 1
ATOM 610 C C . ARG A 1 76 ? 0.398 -11.241 -6.783 1.00 88.06 76 ARG A C 1
ATOM 612 O O . ARG A 1 76 ? 0.337 -12.258 -7.464 1.00 88.06 76 ARG A O 1
ATOM 619 N N . LEU A 1 77 ? 1.514 -10.831 -6.180 1.00 87.38 77 LEU A N 1
ATOM 620 C CA . LEU A 1 77 ? 2.799 -11.531 -6.291 1.00 87.38 77 LEU A CA 1
ATOM 621 C C . LEU A 1 77 ? 2.807 -12.886 -5.569 1.00 87.38 77 LEU A C 1
ATOM 623 O O . LEU A 1 77 ? 3.616 -13.743 -5.896 1.00 87.38 77 LEU A O 1
ATOM 627 N N . GLN A 1 78 ? 1.941 -13.084 -4.574 1.00 84.94 78 GLN A N 1
ATOM 628 C CA . GLN A 1 78 ? 1.781 -14.373 -3.894 1.00 84.94 78 GLN A CA 1
ATOM 629 C C . GLN A 1 78 ? 0.828 -15.318 -4.635 1.00 84.94 78 GLN A C 1
ATOM 631 O O . GLN A 1 78 ? 0.990 -16.536 -4.552 1.00 84.94 78 GLN A O 1
ATOM 636 N N . ALA A 1 79 ? -0.178 -14.774 -5.325 1.00 83.12 79 ALA A N 1
ATOM 637 C CA . ALA A 1 79 ? -1.124 -15.549 -6.122 1.00 83.12 79 ALA A CA 1
ATOM 638 C C . ALA A 1 79 ? -0.516 -16.005 -7.455 1.00 83.12 79 ALA A C 1
ATOM 640 O O . ALA A 1 79 ? -0.780 -17.122 -7.905 1.00 83.12 79 ALA A O 1
ATOM 641 N N . ASP A 1 80 ? 0.294 -15.148 -8.075 1.00 73.44 80 ASP A N 1
ATOM 642 C CA . ASP A 1 80 ? 0.984 -15.446 -9.321 1.00 73.44 80 ASP A CA 1
ATOM 643 C C . ASP A 1 80 ? 2.319 -16.149 -9.039 1.00 73.44 80 ASP A C 1
ATOM 645 O O . ASP A 1 80 ? 3.192 -15.619 -8.358 1.00 73.44 80 ASP A O 1
ATOM 649 N N . LYS A 1 81 ? 2.487 -17.367 -9.561 1.00 67.06 81 LYS A N 1
ATOM 650 C CA . LYS A 1 81 ? 3.761 -18.106 -9.479 1.00 67.06 81 LYS A CA 1
ATOM 651 C C . LYS A 1 81 ? 4.708 -17.764 -10.628 1.00 67.06 81 LYS A C 1
ATOM 653 O O . LYS A 1 81 ? 5.776 -18.363 -10.732 1.00 67.06 81 LYS A O 1
ATOM 658 N N . SER A 1 82 ? 4.294 -16.872 -11.522 1.00 68.75 82 SER A N 1
ATOM 659 C CA . SER A 1 82 ? 5.024 -16.532 -12.729 1.00 68.75 82 SER A CA 1
ATOM 660 C C . SER A 1 82 ? 5.750 -15.195 -12.603 1.00 68.75 82 SER A C 1
ATOM 662 O O . SER A 1 82 ? 5.327 -14.270 -11.912 1.00 68.75 82 SER A O 1
ATOM 664 N N . TYR A 1 83 ? 6.871 -15.089 -13.308 1.00 71.62 83 TYR A N 1
ATOM 665 C CA . TYR A 1 83 ? 7.708 -13.894 -13.304 1.00 71.62 83 TYR A CA 1
ATOM 666 C C . TYR A 1 83 ? 7.097 -12.726 -14.106 1.00 71.62 83 TYR A C 1
ATOM 668 O O . TYR A 1 83 ? 7.474 -11.570 -13.916 1.00 71.62 83 TYR A O 1
ATOM 676 N N . TYR A 1 84 ? 6.097 -13.011 -14.952 1.00 75.06 84 TYR A N 1
ATOM 677 C CA . TYR A 1 84 ? 5.454 -12.063 -15.870 1.00 75.06 84 TYR A CA 1
ATOM 678 C C . TYR A 1 84 ? 4.806 -10.863 -15.163 1.00 75.06 84 TYR A C 1
ATOM 680 O O . TYR A 1 84 ? 4.788 -9.755 -15.699 1.00 75.06 84 TYR A O 1
ATOM 688 N N . GLY A 1 85 ? 4.276 -11.069 -13.956 1.00 79.56 85 GLY A N 1
ATOM 689 C CA . GLY A 1 85 ? 3.568 -10.038 -13.201 1.00 79.56 85 GLY A CA 1
ATOM 690 C C . GLY A 1 85 ? 4.447 -9.167 -12.306 1.00 79.56 85 GLY A C 1
ATOM 691 O O . GLY A 1 85 ? 3.948 -8.164 -11.790 1.00 79.56 85 GLY A O 1
ATOM 692 N N . VAL A 1 86 ? 5.727 -9.510 -12.108 1.00 86.94 86 VAL A N 1
ATOM 693 C CA . VAL A 1 86 ? 6.568 -8.877 -11.078 1.00 86.94 86 VAL A CA 1
ATOM 694 C C . VAL A 1 86 ? 6.813 -7.404 -11.385 1.00 86.94 86 VAL A C 1
ATOM 696 O O . VAL A 1 86 ? 6.396 -6.533 -10.619 1.00 86.94 86 VAL A O 1
ATOM 699 N N . LEU A 1 87 ? 7.433 -7.117 -12.530 1.00 87.44 87 LEU A N 1
ATOM 700 C CA . LEU A 1 87 ? 7.784 -5.754 -12.921 1.00 87.44 87 LEU A CA 1
ATOM 701 C C . LEU A 1 87 ? 6.546 -4.839 -13.061 1.00 87.44 87 LEU A C 1
ATOM 703 O O . LEU A 1 87 ? 6.532 -3.779 -12.427 1.00 87.44 87 LEU A O 1
ATOM 707 N N . PRO A 1 88 ? 5.460 -5.236 -13.760 1.00 87.00 88 PRO A N 1
ATOM 708 C CA . PRO A 1 88 ? 4.253 -4.414 -13.856 1.00 87.00 88 PRO A CA 1
ATOM 709 C C . PRO A 1 88 ? 3.609 -4.123 -12.498 1.00 87.00 88 PRO A C 1
ATOM 711 O O . PRO A 1 88 ? 3.102 -3.023 -12.277 1.00 87.00 88 PRO A O 1
ATOM 714 N N . THR A 1 89 ? 3.636 -5.088 -11.573 1.00 90.19 89 THR A N 1
ATOM 715 C CA . THR A 1 89 ? 3.063 -4.910 -10.232 1.00 90.19 89 THR A CA 1
ATOM 716 C C . THR A 1 89 ? 3.873 -3.913 -9.408 1.00 90.19 89 THR A C 1
ATOM 718 O O . THR A 1 89 ? 3.285 -3.046 -8.763 1.00 90.19 89 THR A O 1
ATOM 721 N N . LEU A 1 90 ? 5.207 -3.983 -9.459 1.00 92.00 90 LEU A N 1
ATOM 722 C CA . LEU A 1 90 ? 6.080 -3.041 -8.752 1.00 92.00 90 LEU A CA 1
ATOM 723 C C . LEU A 1 90 ? 5.958 -1.611 -9.301 1.00 92.00 90 LEU A C 1
ATOM 725 O O . LEU A 1 90 ? 5.924 -0.655 -8.527 1.00 92.00 90 LEU A O 1
ATOM 729 N N . ILE A 1 91 ? 5.834 -1.454 -10.622 1.00 90.69 91 ILE A N 1
ATOM 730 C CA . ILE A 1 91 ? 5.614 -0.142 -11.249 1.00 90.69 91 ILE A CA 1
ATOM 731 C C . ILE A 1 91 ? 4.260 0.434 -10.832 1.00 90.69 91 ILE A C 1
ATOM 733 O O . ILE A 1 91 ? 4.194 1.589 -10.414 1.00 90.69 91 ILE A O 1
ATOM 737 N N . SER A 1 92 ? 3.196 -0.375 -10.882 1.00 91.31 92 SER A N 1
ATOM 738 C CA . SER A 1 92 ? 1.858 0.040 -10.441 1.00 91.31 92 SER A CA 1
ATOM 739 C C . SER A 1 92 ? 1.859 0.465 -8.972 1.00 91.31 92 SER A C 1
ATOM 741 O O . SER A 1 92 ? 1.300 1.505 -8.642 1.00 91.31 92 SER A O 1
ATOM 743 N N . LEU A 1 93 ? 2.538 -0.291 -8.102 1.00 94.69 93 LEU A N 1
ATOM 744 C CA . LEU A 1 93 ? 2.697 0.052 -6.689 1.00 94.69 93 LEU A CA 1
ATOM 745 C C . LEU A 1 93 ? 3.341 1.434 -6.514 1.00 94.69 93 LEU A C 1
ATOM 747 O O . LEU A 1 93 ? 2.825 2.269 -5.773 1.00 94.69 93 LEU A O 1
ATOM 751 N N . LYS A 1 94 ? 4.455 1.693 -7.208 1.00 95.06 94 LYS A N 1
ATOM 752 C CA . LYS A 1 94 ? 5.140 2.992 -7.145 1.00 95.06 94 LYS A CA 1
ATOM 753 C C . LYS A 1 94 ? 4.260 4.122 -7.672 1.00 95.06 94 LYS A C 1
ATOM 755 O O . LYS A 1 94 ? 4.260 5.200 -7.088 1.00 95.06 94 LYS A O 1
ATOM 760 N N . TYR A 1 95 ? 3.528 3.890 -8.758 1.00 93.50 95 TYR A N 1
ATOM 761 C CA . TYR A 1 95 ? 2.607 4.871 -9.329 1.00 93.50 95 TYR A CA 1
ATOM 762 C C . TYR A 1 95 ? 1.499 5.251 -8.337 1.00 93.50 95 TYR A C 1
ATOM 764 O O . TYR A 1 95 ? 1.305 6.434 -8.056 1.00 93.50 95 TYR A O 1
ATOM 772 N N . ASP A 1 96 ? 0.844 4.259 -7.732 1.00 94.75 96 ASP A N 1
ATOM 773 C CA . ASP A 1 96 ? -0.227 4.484 -6.758 1.00 94.75 96 ASP A CA 1
ATOM 774 C C . ASP A 1 96 ? 0.275 5.241 -5.518 1.00 94.75 96 ASP A C 1
ATOM 776 O O . ASP A 1 96 ? -0.392 6.159 -5.038 1.00 94.75 96 ASP A O 1
ATOM 780 N N . LEU A 1 97 ? 1.475 4.910 -5.023 1.00 96.44 97 LEU A N 1
ATOM 781 C CA . LEU A 1 97 ? 2.085 5.599 -3.880 1.00 96.44 97 LEU A CA 1
ATOM 782 C C . LEU A 1 97 ? 2.536 7.026 -4.219 1.00 96.44 97 LEU A C 1
ATOM 784 O O . LEU A 1 97 ? 2.379 7.921 -3.393 1.00 96.44 97 LEU A O 1
ATOM 788 N N . LYS A 1 98 ? 3.045 7.276 -5.431 1.00 95.62 98 LYS A N 1
ATOM 789 C CA . LYS A 1 98 ? 3.370 8.639 -5.888 1.00 95.62 98 LYS A CA 1
ATOM 790 C C . LYS A 1 98 ? 2.118 9.508 -5.986 1.00 95.62 98 LYS A C 1
ATOM 792 O O . LYS A 1 98 ? 2.135 10.640 -5.513 1.00 95.62 98 LYS A O 1
ATOM 797 N N . ASN A 1 99 ? 1.024 8.969 -6.525 1.00 95.12 99 ASN A N 1
ATOM 798 C CA . ASN A 1 99 ? -0.265 9.664 -6.552 1.00 95.12 99 ASN A CA 1
ATOM 799 C C . ASN A 1 99 ? -0.806 9.921 -5.142 1.00 95.12 99 ASN A C 1
ATOM 801 O O . ASN A 1 99 ? -1.383 10.972 -4.888 1.00 95.12 99 ASN A O 1
ATOM 805 N N . PHE A 1 100 ? -0.606 8.978 -4.218 1.00 95.88 100 PHE A N 1
ATOM 806 C CA . PHE A 1 100 ? -0.959 9.163 -2.814 1.00 95.88 100 PHE A CA 1
ATOM 807 C C . PHE A 1 100 ? -0.167 10.310 -2.165 1.00 95.88 100 PHE A C 1
ATOM 809 O O . PHE A 1 100 ? -0.749 11.116 -1.449 1.00 95.88 100 PHE A O 1
ATOM 816 N N . ILE A 1 101 ? 1.136 10.422 -2.439 1.00 95.88 101 ILE A N 1
ATOM 817 C CA . ILE A 1 101 ? 1.980 11.517 -1.928 1.00 95.88 101 ILE A CA 1
ATOM 818 C C . ILE A 1 101 ? 1.597 12.866 -2.554 1.00 95.88 101 ILE A C 1
ATOM 820 O O . ILE A 1 101 ? 1.636 13.889 -1.872 1.00 95.88 101 ILE A O 1
ATOM 824 N N . ALA A 1 102 ? 1.224 12.878 -3.835 1.00 94.94 102 ALA A N 1
ATOM 825 C CA . ALA A 1 102 ? 0.827 14.092 -4.548 1.00 94.94 102 ALA A CA 1
ATOM 826 C C . ALA A 1 102 ? -0.535 14.654 -4.100 1.00 94.94 102 ALA A C 1
ATOM 828 O O . ALA A 1 102 ? -0.849 15.800 -4.406 1.00 94.94 102 ALA A O 1
ATOM 829 N N . ASP A 1 103 ? -1.345 13.870 -3.386 1.00 94.06 103 ASP A N 1
ATOM 830 C CA . ASP A 1 103 ? -2.631 14.320 -2.865 1.00 94.06 103 ASP A CA 1
ATOM 831 C C . ASP A 1 103 ? -2.437 15.300 -1.689 1.00 94.06 103 ASP A C 1
ATOM 833 O O . ASP A 1 103 ? -1.824 14.985 -0.663 1.00 94.06 103 ASP A O 1
ATOM 837 N N . GLU A 1 104 ? -2.973 16.513 -1.837 1.00 91.50 104 GLU A N 1
ATOM 838 C CA . GLU A 1 104 ? -2.906 17.578 -0.830 1.00 91.50 104 GLU A CA 1
ATOM 839 C C . GLU A 1 104 ? -3.698 17.247 0.443 1.00 91.50 104 GLU A C 1
ATOM 841 O O . GLU A 1 104 ? -3.376 17.760 1.512 1.00 91.50 104 GLU A O 1
ATOM 846 N N . ILE A 1 105 ? -4.695 16.359 0.353 1.00 91.19 105 ILE A N 1
ATOM 847 C CA . ILE A 1 105 ? -5.522 15.927 1.492 1.00 91.19 105 ILE A CA 1
ATOM 848 C C . ILE A 1 105 ? -4.734 15.002 2.432 1.00 91.19 105 ILE A C 1
ATOM 850 O O . ILE A 1 105 ? -5.089 14.856 3.600 1.00 91.19 105 ILE A O 1
ATOM 854 N N . VAL A 1 106 ? -3.679 14.356 1.933 1.00 90.12 106 VAL A N 1
ATOM 855 C CA . VAL A 1 106 ? -2.838 13.437 2.707 1.00 90.12 106 VAL A CA 1
ATOM 856 C C . VAL A 1 106 ? -1.867 14.244 3.569 1.00 90.12 106 VAL A C 1
ATOM 858 O O . VAL A 1 106 ? -1.117 15.080 3.055 1.00 90.12 106 VAL A O 1
ATOM 861 N N . VAL A 1 107 ? -1.843 13.970 4.874 1.00 89.50 107 VAL A N 1
ATOM 862 C CA . VAL A 1 107 ? -1.040 14.736 5.840 1.00 89.50 107 VAL A CA 1
ATOM 863 C C . VAL A 1 107 ? -0.038 13.842 6.563 1.00 89.50 107 VAL A C 1
ATOM 865 O O . VAL A 1 107 ? 1.160 14.122 6.547 1.00 89.50 107 VAL A O 1
ATOM 868 N N . ASP A 1 108 ? -0.499 12.742 7.150 1.00 92.75 108 ASP A N 1
ATOM 869 C CA . ASP A 1 108 ? 0.268 11.972 8.130 1.00 92.75 108 ASP A CA 1
ATOM 870 C C . ASP A 1 108 ? 1.121 10.853 7.508 1.00 92.75 108 ASP A C 1
ATOM 872 O O . ASP A 1 108 ? 2.198 10.516 7.999 1.00 92.75 108 ASP A O 1
ATOM 876 N N . CYS A 1 109 ? 0.646 10.237 6.425 1.00 95.44 109 CYS A N 1
ATOM 877 C CA . CYS A 1 109 ? 1.183 8.983 5.893 1.00 95.44 109 CYS A CA 1
ATOM 878 C C . CYS A 1 109 ? 2.122 9.162 4.691 1.00 95.44 109 CYS A C 1
ATOM 880 O O . CYS A 1 109 ? 2.564 8.158 4.123 1.00 95.44 109 CYS A O 1
ATOM 882 N N . LYS A 1 110 ? 2.464 10.401 4.306 1.00 95.50 110 LYS A N 1
ATOM 883 C CA . LYS A 1 110 ? 3.456 10.670 3.242 1.00 95.50 110 LYS A CA 1
ATOM 884 C C . LYS A 1 110 ? 4.815 10.017 3.527 1.00 95.50 110 LYS A C 1
ATOM 886 O O . LYS A 1 110 ? 5.279 9.276 2.659 1.00 95.50 110 LYS A O 1
ATOM 891 N N . PRO A 1 111 ? 5.395 10.136 4.742 1.00 96.44 111 PRO A N 1
ATOM 892 C CA . PRO A 1 111 ? 6.682 9.504 5.043 1.00 96.44 111 PRO A CA 1
ATOM 893 C C . PRO A 1 111 ? 6.645 7.975 4.924 1.00 96.44 111 PRO A C 1
ATOM 895 O O . PRO A 1 111 ? 7.631 7.349 4.542 1.00 96.44 111 PRO A O 1
ATOM 898 N N . LEU A 1 112 ? 5.496 7.354 5.223 1.00 95.69 112 LEU A N 1
ATOM 899 C CA . LEU A 1 112 ? 5.319 5.912 5.057 1.00 95.69 112 LEU A CA 1
ATOM 900 C C . LEU A 1 112 ? 5.320 5.521 3.574 1.00 95.69 112 LEU A C 1
ATOM 902 O O . LEU A 1 112 ? 5.998 4.565 3.202 1.00 95.69 112 LEU A O 1
ATOM 906 N N . ALA A 1 113 ? 4.594 6.255 2.726 1.00 96.50 113 ALA A N 1
ATOM 907 C CA . ALA A 1 113 ? 4.571 6.003 1.286 1.00 96.50 113 ALA A CA 1
ATOM 908 C C . ALA A 1 113 ? 5.970 6.158 0.664 1.00 96.50 113 ALA A C 1
ATOM 910 O O . ALA A 1 113 ? 6.402 5.300 -0.107 1.00 96.50 113 ALA A O 1
ATOM 911 N N . GLU A 1 114 ? 6.708 7.199 1.055 1.00 97.00 114 GLU A N 1
ATOM 912 C CA . GLU A 1 114 ? 8.092 7.434 0.628 1.00 97.00 114 GLU A CA 1
ATOM 913 C C . GLU A 1 114 ? 9.028 6.305 1.068 1.00 97.00 114 GLU A C 1
ATOM 915 O O . GLU A 1 114 ? 9.811 5.801 0.261 1.00 97.00 114 GLU A O 1
ATOM 920 N N . ALA A 1 115 ? 8.915 5.852 2.320 1.00 96.94 115 ALA A N 1
ATOM 921 C CA . ALA A 1 115 ? 9.703 4.735 2.831 1.00 96.94 115 ALA A CA 1
ATOM 922 C C . ALA A 1 115 ? 9.422 3.429 2.069 1.00 96.94 115 ALA A C 1
ATOM 924 O O . ALA A 1 115 ? 10.352 2.669 1.793 1.00 96.94 115 ALA A O 1
ATOM 925 N N . ILE A 1 116 ? 8.163 3.175 1.688 1.00 95.44 116 ILE A N 1
ATOM 926 C CA . ILE A 1 116 ? 7.802 2.008 0.871 1.00 95.44 116 ILE A CA 1
ATOM 927 C C . ILE A 1 116 ? 8.422 2.119 -0.524 1.00 95.44 116 ILE A C 1
ATOM 929 O O . ILE A 1 116 ? 9.043 1.157 -0.976 1.00 95.44 116 ILE A O 1
ATOM 933 N N . ILE A 1 117 ? 8.296 3.272 -1.195 1.00 96.50 117 ILE A N 1
ATOM 934 C CA . ILE A 1 117 ? 8.904 3.495 -2.519 1.00 96.50 117 ILE A CA 1
ATOM 935 C C . ILE A 1 117 ? 10.416 3.275 -2.445 1.00 96.50 117 ILE A C 1
ATOM 937 O O . ILE A 1 117 ? 10.952 2.499 -3.232 1.00 96.50 117 ILE A O 1
ATOM 941 N N . LYS A 1 118 ? 11.084 3.887 -1.462 1.00 97.06 118 LYS A N 1
ATOM 942 C CA . LYS A 1 118 ? 12.526 3.740 -1.253 1.00 97.06 118 LYS A CA 1
ATOM 943 C C . LYS A 1 118 ? 12.924 2.278 -1.052 1.00 97.06 118 LYS A C 1
ATOM 945 O O . LYS A 1 118 ? 13.837 1.801 -1.716 1.00 97.06 118 LYS A O 1
ATOM 950 N N . GLY A 1 119 ? 12.218 1.547 -0.189 1.00 95.75 119 GLY A N 1
ATOM 951 C CA . GLY A 1 119 ? 12.500 0.131 0.050 1.00 95.75 119 GLY A CA 1
ATOM 952 C C . GLY A 1 119 ? 12.281 -0.746 -1.187 1.00 95.75 119 GLY A C 1
ATOM 953 O O . GLY A 1 119 ? 13.026 -1.702 -1.401 1.00 95.75 119 GLY A O 1
ATOM 954 N N . VAL A 1 120 ? 11.285 -0.425 -2.021 1.00 94.25 120 VAL A N 1
ATOM 955 C CA . VAL A 1 120 ? 11.067 -1.090 -3.316 1.00 94.25 120 VAL A CA 1
ATOM 956 C C . VAL A 1 120 ? 12.217 -0.789 -4.275 1.00 94.25 120 VAL A C 1
ATOM 958 O O . VAL A 1 120 ? 12.746 -1.717 -4.883 1.00 94.25 120 VAL A O 1
ATOM 961 N N . ASP A 1 121 ? 12.630 0.471 -4.380 1.00 93.38 121 ASP A N 1
ATOM 962 C CA . ASP A 1 121 ? 13.713 0.893 -5.267 1.00 93.38 121 ASP A CA 1
ATOM 963 C C . ASP A 1 121 ? 15.050 0.264 -4.879 1.00 93.38 121 ASP A C 1
ATOM 965 O O . ASP A 1 121 ? 15.716 -0.310 -5.732 1.00 93.38 121 ASP A O 1
ATOM 969 N N . GLU A 1 122 ? 15.410 0.272 -3.596 1.00 94.12 122 GLU A N 1
ATOM 970 C CA . GLU A 1 122 ? 16.653 -0.337 -3.106 1.00 94.12 122 GLU A CA 1
ATOM 971 C C . GLU A 1 122 ? 16.663 -1.858 -3.298 1.00 94.12 122 GLU A C 1
ATOM 973 O O . GLU A 1 122 ? 17.666 -2.442 -3.708 1.00 94.12 122 GLU A O 1
ATOM 978 N N . ARG A 1 123 ? 15.536 -2.526 -3.025 1.00 91.81 123 ARG A N 1
ATOM 979 C CA . ARG A 1 123 ? 15.454 -3.989 -3.101 1.00 91.81 123 ARG A CA 1
ATOM 980 C C . ARG A 1 123 ? 15.398 -4.510 -4.532 1.00 91.81 123 ARG A C 1
ATOM 982 O O . ARG A 1 123 ? 15.946 -5.575 -4.811 1.00 91.81 123 ARG A O 1
ATOM 989 N N . PHE A 1 124 ? 14.694 -3.805 -5.412 1.00 89.31 124 PHE A N 1
ATOM 990 C CA . PHE A 1 124 ? 14.394 -4.257 -6.770 1.00 89.31 124 PHE A CA 1
ATOM 991 C C . PHE A 1 124 ? 15.076 -3.412 -7.846 1.00 89.31 124 PHE A C 1
ATOM 993 O O . PHE A 1 124 ? 14.717 -3.534 -9.011 1.00 89.31 124 PHE A O 1
ATOM 1000 N N . GLN A 1 125 ? 16.086 -2.614 -7.487 1.00 88.12 125 GLN A N 1
ATOM 1001 C CA . GLN A 1 125 ? 16.828 -1.731 -8.394 1.00 88.12 125 GLN A CA 1
ATOM 1002 C C . GLN A 1 125 ? 17.174 -2.400 -9.732 1.00 88.12 125 GLN A C 1
ATOM 1004 O O . GLN A 1 125 ? 16.929 -1.836 -10.792 1.00 88.12 125 GLN A O 1
ATOM 1009 N N . LYS A 1 126 ? 17.684 -3.636 -9.679 1.00 83.69 126 LYS A N 1
ATOM 1010 C CA . LYS A 1 126 ? 18.086 -4.407 -10.865 1.00 83.69 126 LYS A CA 1
ATOM 1011 C C . LYS A 1 126 ? 16.927 -4.746 -11.804 1.00 83.69 126 LYS A C 1
ATOM 1013 O O . LYS A 1 126 ? 17.142 -4.855 -13.000 1.00 83.69 126 LYS A O 1
ATOM 1018 N N . LEU A 1 127 ? 15.710 -4.908 -11.277 1.00 82.94 127 LEU A N 1
ATOM 1019 C CA . LEU A 1 127 ? 14.517 -5.191 -12.083 1.00 82.94 127 LEU A CA 1
ATOM 1020 C C . LEU A 1 127 ? 14.009 -3.954 -12.825 1.00 82.94 127 LEU A C 1
ATOM 1022 O O . LEU A 1 127 ? 13.231 -4.096 -13.761 1.00 82.94 127 LEU A O 1
ATOM 1026 N N . PHE A 1 128 ? 14.407 -2.757 -12.394 1.00 83.19 128 PHE A N 1
ATOM 1027 C CA . PHE A 1 128 ? 14.021 -1.504 -13.034 1.00 83.19 128 PHE A CA 1
ATOM 1028 C C . PHE A 1 128 ? 15.040 -1.015 -14.060 1.00 83.19 128 PHE A C 1
ATOM 1030 O O . PHE A 1 128 ? 14.758 -0.031 -14.726 1.00 83.19 128 PHE A O 1
ATOM 1037 N N . ASP A 1 129 ? 16.193 -1.669 -14.191 1.00 81.56 129 ASP A N 1
ATOM 1038 C CA . ASP A 1 129 ? 17.237 -1.284 -15.135 1.00 81.56 129 ASP A CA 1
ATOM 1039 C C . ASP A 1 129 ? 17.130 -2.141 -16.410 1.00 81.56 129 ASP A C 1
ATOM 1041 O O . ASP A 1 129 ? 17.511 -3.317 -16.392 1.00 81.56 129 ASP A O 1
ATOM 1045 N N . PRO A 1 130 ? 16.636 -1.584 -17.534 1.00 72.69 130 PRO A N 1
ATOM 1046 C CA . PRO A 1 130 ? 16.487 -2.331 -18.776 1.00 72.69 130 PRO A CA 1
ATOM 1047 C C . PRO A 1 130 ? 17.834 -2.646 -19.440 1.00 72.69 130 PRO A C 1
ATOM 1049 O O . PRO A 1 130 ? 17.862 -3.408 -20.402 1.00 72.69 130 PRO A O 1
ATOM 1052 N N . SER A 1 131 ? 18.948 -2.073 -18.965 1.00 71.56 131 SER A N 1
ATOM 1053 C CA . SER A 1 131 ? 20.289 -2.340 -19.493 1.00 71.56 131 SER A CA 1
ATOM 1054 C C . SER A 1 131 ? 20.920 -3.613 -18.918 1.00 71.56 131 SER A C 1
ATOM 1056 O O . SER A 1 131 ? 21.759 -4.223 -19.585 1.00 71.56 131 SER A O 1
ATOM 1058 N N . GLN A 1 132 ? 20.472 -4.088 -17.749 1.00 69.44 132 GLN A N 1
ATOM 1059 C CA . GLN A 1 132 ? 20.985 -5.321 -17.135 1.00 69.44 132 GLN A CA 1
ATOM 1060 C C . GLN A 1 132 ? 20.715 -6.545 -18.025 1.00 69.44 132 GLN A C 1
ATOM 1062 O O . GLN A 1 132 ? 19.686 -6.622 -18.700 1.00 69.44 132 GLN A O 1
ATOM 1067 N N . LEU A 1 133 ? 21.660 -7.494 -18.039 1.00 50.16 133 LEU A N 1
ATOM 1068 C CA . LEU A 1 133 ? 21.661 -8.673 -18.921 1.00 50.16 133 LEU A CA 1
ATOM 1069 C C . LEU A 1 133 ? 20.537 -9.685 -18.613 1.00 50.16 133 LEU A C 1
ATOM 1071 O O . LEU A 1 133 ? 20.154 -10.442 -19.500 1.00 50.16 133 LEU A O 1
ATOM 1075 N N . ASP A 1 134 ? 19.964 -9.659 -17.407 1.00 56.22 134 ASP A N 1
ATOM 1076 C CA . ASP A 1 134 ? 18.835 -10.508 -16.998 1.00 56.22 134 ASP A CA 1
ATOM 1077 C C . ASP A 1 134 ? 17.500 -9.888 -17.463 1.00 56.22 134 ASP A C 1
ATOM 1079 O O . ASP A 1 134 ? 16.634 -9.561 -16.652 1.00 56.22 134 ASP A O 1
ATOM 1083 N N . ALA A 1 135 ? 17.351 -9.661 -18.776 1.00 57.78 135 ALA A N 1
ATOM 1084 C CA . ALA A 1 135 ? 16.219 -8.977 -19.429 1.00 57.78 135 ALA A CA 1
ATOM 1085 C C . ALA A 1 135 ? 14.856 -9.683 -19.278 1.00 57.78 135 ALA A C 1
ATOM 1087 O O . ALA A 1 135 ? 13.811 -9.141 -19.660 1.00 57.78 135 ALA A O 1
ATOM 1088 N N . ASP A 1 136 ? 14.862 -10.873 -18.689 1.00 70.88 136 ASP A N 1
ATOM 1089 C CA . ASP A 1 136 ? 13.718 -11.743 -18.474 1.00 70.88 136 ASP A CA 1
ATOM 1090 C C . ASP A 1 136 ? 12.475 -11.045 -17.893 1.00 70.88 136 ASP A C 1
ATOM 1092 O O . ASP A 1 136 ? 11.391 -11.356 -18.373 1.00 70.88 136 ASP A O 1
ATOM 1096 N N . PRO A 1 137 ? 12.530 -10.092 -16.931 1.00 74.56 137 PRO A N 1
ATOM 1097 C CA . PRO A 1 137 ? 11.315 -9.499 -16.372 1.00 74.56 137 PRO A CA 1
ATOM 1098 C C . PRO A 1 137 ? 10.651 -8.517 -17.335 1.00 74.56 137 PRO A C 1
ATOM 1100 O O . PRO A 1 137 ? 9.426 -8.427 -17.344 1.00 74.56 137 PRO A O 1
ATOM 1103 N N . PHE A 1 138 ? 11.425 -7.805 -18.161 1.00 77.50 138 PHE A N 1
ATOM 1104 C CA . PHE A 1 138 ? 10.887 -6.885 -19.168 1.00 77.50 138 PHE A CA 1
ATOM 1105 C C . PHE A 1 138 ? 10.242 -7.663 -20.317 1.00 77.50 138 PHE A C 1
ATOM 1107 O O . PHE A 1 138 ? 9.110 -7.366 -20.706 1.00 77.50 138 PHE A O 1
ATOM 1114 N N . ILE A 1 139 ? 10.923 -8.708 -20.799 1.00 76.25 139 ILE A N 1
ATOM 1115 C CA . ILE A 1 139 ? 10.393 -9.614 -21.826 1.00 76.25 139 ILE A CA 1
ATOM 1116 C C . ILE A 1 139 ? 9.170 -10.371 -21.299 1.00 76.25 139 ILE A C 1
ATOM 1118 O O . ILE A 1 139 ? 8.148 -10.472 -21.980 1.00 76.25 139 ILE A O 1
ATOM 1122 N N . ALA A 1 140 ? 9.216 -10.843 -20.057 1.00 78.56 140 ALA A N 1
ATOM 1123 C CA . ALA A 1 140 ? 8.086 -11.490 -19.413 1.00 78.56 140 ALA A CA 1
ATOM 1124 C C . ALA A 1 140 ? 6.883 -10.529 -19.297 1.00 78.56 140 ALA A C 1
ATOM 1126 O O . ALA A 1 140 ? 5.763 -10.861 -19.695 1.00 78.56 140 ALA A O 1
ATOM 1127 N N . ALA A 1 141 ? 7.112 -9.309 -18.819 1.00 80.56 141 ALA A N 1
ATOM 1128 C CA . ALA A 1 141 ? 6.071 -8.305 -18.654 1.00 80.56 141 ALA A CA 1
ATOM 1129 C C . ALA A 1 141 ? 5.413 -7.887 -19.980 1.00 80.56 141 ALA A C 1
ATOM 1131 O O . ALA A 1 141 ? 4.189 -7.730 -20.027 1.00 80.56 141 ALA A O 1
ATOM 1132 N N . ILE A 1 142 ? 6.194 -7.731 -21.060 1.00 77.38 142 ILE A N 1
ATOM 1133 C CA . ILE A 1 142 ? 5.662 -7.338 -22.375 1.00 77.38 142 ILE A CA 1
ATOM 1134 C C . ILE A 1 142 ? 4.919 -8.484 -23.074 1.00 77.38 142 ILE A C 1
ATOM 1136 O O . ILE A 1 142 ? 3.911 -8.252 -23.745 1.00 77.38 142 ILE A O 1
ATOM 1140 N N . SER A 1 143 ? 5.360 -9.725 -22.847 1.00 75.50 143 SER A N 1
ATOM 1141 C CA . SER A 1 143 ? 4.743 -10.937 -23.402 1.00 75.50 143 SER A CA 1
ATOM 1142 C C . SER A 1 143 ? 3.371 -11.242 -22.796 1.00 75.50 143 SER A C 1
ATOM 1144 O O . SER A 1 143 ? 2.568 -11.957 -23.395 1.00 75.50 143 SER A O 1
ATOM 1146 N N . HIS A 1 144 ? 3.073 -10.713 -21.606 1.00 74.69 144 HIS A N 1
ATOM 1147 C CA . HIS A 1 144 ? 1.829 -11.012 -20.912 1.00 74.69 144 HIS A CA 1
ATOM 1148 C C . HIS A 1 144 ? 0.645 -10.191 -21.470 1.00 74.69 144 HIS A C 1
ATOM 1150 O O . HIS A 1 144 ? 0.641 -8.956 -21.360 1.00 74.69 144 HIS A O 1
ATOM 1156 N N . PRO A 1 145 ? -0.428 -10.832 -21.982 1.00 72.31 145 PRO A N 1
ATOM 1157 C CA . PRO A 1 145 ? -1.522 -10.144 -22.677 1.00 72.31 145 PRO A CA 1
ATOM 1158 C C . PRO A 1 145 ? -2.249 -9.073 -21.853 1.00 72.31 145 PRO A C 1
ATOM 1160 O O . PRO A 1 145 ? -2.804 -8.137 -22.430 1.00 72.31 145 PRO A O 1
ATOM 1163 N N . GLN A 1 146 ? -2.259 -9.200 -20.519 1.00 68.94 146 GLN A N 1
ATOM 1164 C CA . GLN A 1 146 ? -2.901 -8.225 -19.627 1.00 68.94 146 GLN A CA 1
ATOM 1165 C C . GLN A 1 146 ? -2.074 -6.946 -19.424 1.00 68.94 146 GLN A C 1
ATOM 1167 O O . GLN A 1 146 ? -2.649 -5.892 -19.154 1.00 68.94 146 GLN A O 1
ATOM 1172 N N . PHE A 1 147 ? -0.744 -7.025 -19.536 1.00 68.62 147 PHE A N 1
ATOM 1173 C CA . PHE A 1 147 ? 0.161 -5.909 -19.243 1.00 68.62 147 PHE A CA 1
ATOM 1174 C C . PHE A 1 147 ? 0.640 -5.218 -20.524 1.00 68.62 147 PHE A C 1
ATOM 1176 O O . PHE A 1 147 ? 0.627 -3.982 -20.573 1.00 68.62 147 PHE A O 1
ATOM 1183 N N . LYS A 1 148 ? 0.991 -6.001 -21.562 1.00 66.94 148 LYS A N 1
ATOM 1184 C CA . LYS A 1 148 ? 1.531 -5.548 -22.857 1.00 66.94 148 LYS A CA 1
ATOM 1185 C C . LYS A 1 148 ? 2.537 -4.407 -22.665 1.00 66.94 148 LYS A C 1
ATOM 1187 O O . LYS A 1 148 ? 3.633 -4.647 -22.189 1.00 66.94 148 LYS A O 1
ATOM 1192 N N . GLY A 1 149 ? 2.149 -3.162 -22.950 1.00 66.06 149 GLY A N 1
ATOM 1193 C CA . GLY A 1 149 ? 3.012 -1.983 -22.811 1.00 66.06 149 GLY A CA 1
ATOM 1194 C C . GLY A 1 149 ? 2.494 -0.896 -21.871 1.00 66.06 149 GLY A C 1
ATOM 1195 O O . GLY A 1 149 ? 3.072 0.181 -21.835 1.00 66.06 149 GLY A O 1
ATOM 1196 N N . ARG A 1 150 ? 1.415 -1.117 -21.104 1.00 72.44 150 ARG A N 1
ATOM 1197 C CA . ARG A 1 150 ? 0.824 -0.037 -20.277 1.00 72.44 150 ARG A CA 1
ATOM 1198 C C . ARG A 1 150 ? 1.769 0.494 -19.198 1.00 72.44 150 ARG A C 1
ATOM 1200 O O . ARG A 1 150 ? 1.642 1.634 -18.783 1.00 72.44 150 ARG A O 1
ATOM 1207 N N . TRP A 1 151 ? 2.693 -0.340 -18.740 1.00 74.88 151 TRP A N 1
ATOM 1208 C CA . TRP A 1 151 ? 3.685 -0.012 -17.719 1.00 74.88 151 TRP A CA 1
ATOM 1209 C C . TRP A 1 151 ? 4.936 0.667 -18.305 1.00 74.88 151 TRP A C 1
ATOM 1211 O O . TRP A 1 151 ? 5.666 1.326 -17.567 1.00 74.88 151 TRP A O 1
ATOM 1221 N N . LEU A 1 152 ? 5.161 0.564 -19.623 1.00 74.50 152 LEU A N 1
ATOM 1222 C CA . LEU A 1 152 ? 6.319 1.152 -20.309 1.00 74.50 152 LEU A CA 1
ATOM 1223 C C . LEU A 1 152 ? 6.296 2.683 -20.304 1.00 74.50 152 LEU A C 1
ATOM 1225 O O . LEU A 1 152 ? 7.350 3.302 -20.350 1.00 74.50 152 LEU A O 1
ATOM 1229 N N . THR A 1 153 ? 5.123 3.307 -20.156 1.00 77.56 153 THR A N 1
ATOM 1230 C CA . THR A 1 153 ? 4.998 4.772 -20.052 1.00 77.56 153 THR A CA 1
ATOM 1231 C C . THR A 1 153 ? 5.674 5.350 -18.808 1.00 77.56 153 THR A C 1
ATOM 1233 O O . THR A 1 153 ? 5.814 6.563 -18.698 1.00 77.56 153 THR A O 1
ATOM 1236 N N . SER A 1 154 ? 6.065 4.499 -17.855 1.00 76.19 154 SER A N 1
ATOM 1237 C CA . SER A 1 154 ? 6.847 4.894 -16.679 1.00 76.19 154 SER A CA 1
ATOM 1238 C C . SER A 1 154 ? 8.358 4.966 -16.952 1.00 76.19 154 SER A C 1
ATOM 1240 O O . SER A 1 154 ? 9.098 5.336 -16.044 1.00 76.19 15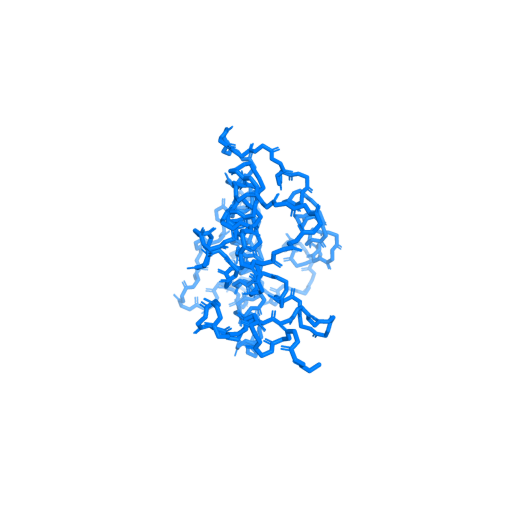4 SER A O 1
ATOM 1242 N N . PHE A 1 155 ? 8.802 4.623 -18.167 1.00 77.38 155 PHE A N 1
ATOM 1243 C CA . PHE A 1 155 ? 10.193 4.655 -18.632 1.00 77.38 155 PHE A CA 1
ATOM 1244 C C . PHE A 1 155 ? 10.390 5.704 -19.730 1.00 77.38 155 PHE A C 1
ATOM 1246 O O . PHE A 1 155 ? 9.443 6.089 -20.422 1.00 77.38 155 PHE A O 1
ATOM 1253 N N . THR A 1 156 ? 11.633 6.139 -19.912 1.00 80.31 156 THR A N 1
ATOM 1254 C CA . THR A 1 156 ? 12.052 7.061 -20.976 1.00 80.31 156 THR A CA 1
ATOM 1255 C C . THR A 1 156 ? 11.923 6.434 -22.368 1.00 80.31 156 THR A C 1
ATOM 1257 O O . THR A 1 156 ? 11.880 5.214 -22.522 1.00 80.31 156 THR A O 1
ATOM 1260 N N . GLU A 1 157 ? 11.892 7.262 -23.416 1.00 79.50 157 GLU A N 1
ATOM 1261 C CA . GLU A 1 157 ? 11.830 6.765 -24.800 1.00 79.50 157 GLU A CA 1
ATOM 1262 C C . GLU A 1 157 ? 13.029 5.879 -25.173 1.00 79.50 157 GLU A C 1
ATOM 1264 O O . GLU A 1 157 ? 12.884 4.942 -25.957 1.00 79.50 157 GLU A O 1
ATOM 1269 N N . GLU A 1 158 ? 14.212 6.158 -24.621 1.00 78.38 158 GLU A N 1
ATOM 1270 C CA . GLU A 1 158 ? 15.423 5.366 -24.859 1.00 78.38 158 GLU A CA 1
ATOM 1271 C C . GLU A 1 158 ? 15.311 3.973 -24.230 1.00 78.38 158 GLU A C 1
ATOM 1273 O O . GLU A 1 158 ? 15.570 2.967 -24.891 1.00 78.38 158 GLU A O 1
ATOM 1278 N N . GLU A 1 159 ? 14.831 3.900 -22.988 1.00 79.19 159 GLU A N 1
ATOM 1279 C CA . GLU A 1 159 ? 14.575 2.642 -22.284 1.00 79.19 159 GLU A CA 1
ATOM 1280 C C . GLU A 1 159 ? 13.485 1.814 -22.976 1.00 79.19 159 GLU A C 1
ATOM 1282 O O . GLU A 1 159 ? 13.625 0.601 -23.128 1.00 79.19 159 GLU A O 1
ATOM 1287 N N . GLN A 1 160 ? 12.420 2.460 -23.464 1.00 81.19 160 GLN A N 1
ATOM 1288 C CA . GLN A 1 160 ? 11.372 1.783 -24.233 1.00 81.19 160 GLN A CA 1
ATOM 1289 C C . GLN A 1 160 ? 11.930 1.171 -25.526 1.00 81.19 160 GLN A C 1
ATOM 1291 O O . GLN A 1 160 ? 11.642 0.013 -25.835 1.00 81.19 160 GLN A O 1
ATOM 1296 N N . LYS A 1 161 ? 12.763 1.916 -26.271 1.00 80.06 161 LYS A N 1
ATOM 1297 C CA . LYS A 1 161 ? 13.429 1.408 -27.484 1.00 80.06 161 LYS A CA 1
ATOM 1298 C C . LYS A 1 161 ? 14.316 0.205 -27.175 1.00 80.06 161 LYS A C 1
ATOM 1300 O O . LYS A 1 161 ? 14.271 -0.769 -27.922 1.00 80.06 161 LYS A O 1
ATOM 1305 N N . LEU A 1 162 ? 15.059 0.245 -26.070 1.00 78.75 162 LEU A N 1
ATOM 1306 C CA . LEU A 1 162 ? 15.914 -0.859 -25.636 1.00 78.75 162 LEU A CA 1
ATOM 1307 C C . LEU A 1 162 ? 15.105 -2.133 -25.337 1.00 78.75 162 LEU A C 1
ATOM 1309 O O . LEU A 1 162 ? 15.472 -3.219 -25.783 1.00 78.75 162 LEU A O 1
ATOM 1313 N N . VAL A 1 163 ? 13.965 -2.006 -24.649 1.00 76.69 163 VAL A N 1
ATOM 1314 C CA . VAL A 1 163 ? 13.062 -3.140 -24.374 1.00 76.69 163 VAL A CA 1
ATOM 1315 C C . VAL A 1 163 ? 12.484 -3.721 -25.668 1.00 76.69 163 VAL A C 1
ATOM 1317 O O . VAL A 1 163 ? 12.422 -4.940 -25.823 1.00 76.69 163 VAL A O 1
ATOM 1320 N N . HIS A 1 164 ? 12.087 -2.870 -26.619 1.00 78.50 164 HIS A N 1
ATOM 1321 C CA . HIS A 1 164 ? 11.553 -3.316 -27.909 1.00 78.50 164 HIS A CA 1
ATOM 1322 C C . HIS A 1 164 ? 12.600 -3.994 -28.802 1.00 78.50 164 HIS A C 1
ATOM 1324 O O . HIS A 1 164 ? 12.272 -4.977 -29.469 1.00 78.50 164 HIS A O 1
ATOM 1330 N N . GLN A 1 165 ? 13.844 -3.505 -28.802 1.00 76.38 165 GLN A N 1
ATOM 1331 C CA . GLN A 1 165 ? 14.954 -4.138 -29.521 1.00 76.38 165 GLN A CA 1
ATOM 1332 C C . GLN A 1 165 ? 15.191 -5.561 -29.012 1.00 76.38 165 GLN A C 1
ATOM 1334 O O . GLN A 1 165 ? 15.188 -6.489 -29.811 1.00 76.38 165 GLN A O 1
ATOM 1339 N N . ARG A 1 166 ? 15.249 -5.752 -27.688 1.00 72.62 166 ARG A N 1
ATOM 1340 C CA . ARG A 1 166 ? 15.425 -7.080 -27.075 1.00 72.62 166 ARG A CA 1
ATOM 1341 C C . ARG A 1 166 ? 14.271 -8.054 -27.320 1.00 72.62 166 ARG A C 1
ATOM 1343 O O . ARG A 1 166 ? 14.470 -9.253 -27.224 1.00 72.62 166 ARG A O 1
ATOM 1350 N N . PHE A 1 167 ? 13.062 -7.566 -27.595 1.00 68.69 167 PHE A N 1
ATOM 1351 C CA . PHE A 1 167 ? 11.929 -8.430 -27.952 1.00 68.69 167 PHE A CA 1
ATOM 1352 C C . PHE A 1 167 ? 11.959 -8.881 -29.423 1.00 68.69 167 PHE A C 1
ATOM 1354 O O . PHE A 1 167 ? 11.228 -9.792 -29.801 1.00 68.69 167 PHE A O 1
ATOM 1361 N N . SER A 1 168 ? 12.747 -8.203 -30.262 1.00 63.50 168 SER A N 1
ATOM 1362 C CA . SER A 1 168 ? 12.828 -8.462 -31.705 1.00 63.50 168 SER A CA 1
ATOM 1363 C C . SER A 1 168 ? 14.024 -9.344 -32.099 1.00 63.50 168 SER A C 1
ATOM 1365 O O . SER A 1 168 ? 14.110 -9.730 -33.265 1.00 63.50 168 SER A O 1
ATOM 1367 N N . GLU A 1 169 ? 14.929 -9.623 -31.155 1.00 56.41 169 GLU A N 1
ATOM 1368 C CA . GLU A 1 169 ? 16.062 -10.561 -31.260 1.00 56.41 169 GLU A CA 1
ATOM 1369 C C . GLU A 1 169 ? 15.639 -11.991 -30.894 1.00 56.41 169 GLU A C 1
ATOM 1371 O O . GLU A 1 169 ? 16.099 -12.926 -31.591 1.00 56.41 169 GLU A O 1
#